Protein AF-A0A9E3D1I3-F1 (afdb_monomer)

Mean predicted aligned error: 7.23 Å

Sequence (82 aa):
SFVGVFPINDPKYLILTVVDEPHPNKQSHGYATAGWTVAPATSRIVQRIAPLLGVQPVDEASPEIQRALMVDTLQGKRIEAY

Secondary structure (DSSP, 8-state):
-EEEEESTTS--EEEEE--SSPPP-TTTTT--SHHHHTHHHHHHHHHHHTGGGT-----TTSHHHHHHH-----TT------

pLDDT: mean 88.59, std 11.9, range [50.66, 97.38]

Foldseek 3Di:
DDWDFPPPLDTDDIDDDDDPPQADDVQLVRDSDCVRRPVVVVVVVCQVCCVVVVRDDDDCPDPVNVVSPDDPDPPDPDPPDD

Solvent-accessible surface area (backbone atoms only — not comparable to full-atom values): 5244 Å² total; per-residue (Å²): 93,42,78,52,61,38,54,81,76,65,69,80,44,78,48,78,49,77,67,79,85,58,76,52,40,82,91,25,75,66,35,54,49,32,77,49,62,41,40,64,57,49,50,56,50,48,70,63,47,32,54,78,72,73,43,68,93,73,63,76,85,36,69,66,49,48,56,59,62,56,75,84,71,77,86,74,72,76,79,79,80,130

Radius of gyration: 17.31 Å; Cα contacts (8 Å, |Δi|>4): 74; chains: 1; bounding box: 34×31×47 Å

Structure (mmCIF, N/CA/C/O backbone):
data_AF-A0A9E3D1I3-F1
#
_entry.id   AF-A0A9E3D1I3-F1
#
loop_
_atom_site.group_PDB
_atom_site.id
_atom_site.type_symbol
_atom_site.label_atom_id
_atom_site.label_alt_id
_atom_site.label_comp_id
_atom_site.label_asym_id
_atom_site.label_entity_id
_atom_site.label_seq_id
_atom_site.pdbx_PDB_ins_code
_atom_site.Cartn_x
_atom_site.Cartn_y
_atom_site.Cartn_z
_atom_site.occupancy
_atom_site.B_iso_or_equiv
_atom_site.auth_seq_id
_atom_site.auth_comp_id
_atom_site.auth_asym_id
_atom_site.auth_atom_id
_atom_site.pdbx_PDB_model_num
ATOM 1 N N . SER A 1 1 ? 6.822 -6.417 -7.090 1.00 89.44 1 SER A N 1
ATOM 2 C CA . SER A 1 1 ? 5.537 -6.801 -6.469 1.00 89.44 1 SER A CA 1
ATOM 3 C C . SER A 1 1 ? 5.254 -5.913 -5.267 1.00 89.44 1 SER A C 1
ATOM 5 O O . SER A 1 1 ? 6.181 -5.325 -4.721 1.00 89.44 1 SER A O 1
ATOM 7 N N . PHE A 1 2 ? 3.989 -5.791 -4.874 1.00 95.75 2 PHE A N 1
ATOM 8 C CA . PHE A 1 2 ? 3.539 -5.088 -3.675 1.00 95.75 2 PHE A CA 1
ATOM 9 C C . PHE A 1 2 ? 2.575 -5.994 -2.907 1.00 95.75 2 PHE A C 1
ATOM 11 O O . PHE A 1 2 ? 1.713 -6.618 -3.526 1.00 95.75 2 PHE A O 1
ATOM 18 N N . VAL A 1 3 ? 2.714 -6.052 -1.583 1.00 96.69 3 VAL A N 1
ATOM 19 C CA . VAL A 1 3 ? 1.780 -6.748 -0.695 1.00 96.69 3 VAL A CA 1
ATOM 20 C C . VAL A 1 3 ? 1.242 -5.773 0.342 1.00 96.69 3 VAL A C 1
ATOM 22 O O . VAL A 1 3 ? 1.987 -4.951 0.872 1.00 96.69 3 VAL A O 1
ATOM 25 N N . GLY A 1 4 ? -0.052 -5.860 0.618 1.00 95.69 4 GLY A N 1
ATOM 26 C CA . GLY A 1 4 ? -0.709 -5.080 1.657 1.00 95.69 4 GLY A CA 1
ATOM 27 C C . GLY A 1 4 ? -1.867 -5.847 2.273 1.00 95.69 4 GLY A C 1
ATOM 28 O O . GLY A 1 4 ? -2.348 -6.828 1.705 1.00 95.69 4 GLY A O 1
ATOM 29 N N . VAL A 1 5 ? -2.317 -5.380 3.432 1.00 96.12 5 VAL A N 1
ATOM 30 C CA . VAL A 1 5 ? -3.498 -5.906 4.120 1.00 96.12 5 VAL A CA 1
ATOM 31 C C . VAL A 1 5 ? -4.482 -4.778 4.396 1.00 96.12 5 VAL A C 1
ATOM 33 O O . VAL A 1 5 ? -4.069 -3.634 4.589 1.00 96.12 5 VAL A O 1
ATOM 36 N N . PHE A 1 6 ? -5.778 -5.082 4.388 1.00 94.44 6 PHE A N 1
ATOM 37 C CA . PHE A 1 6 ? -6.819 -4.108 4.711 1.00 94.44 6 PHE A CA 1
ATOM 38 C C . PHE A 1 6 ? -8.065 -4.764 5.345 1.00 94.44 6 PHE A C 1
ATOM 40 O O . PHE A 1 6 ? -8.352 -5.936 5.068 1.00 94.44 6 PHE A O 1
ATOM 47 N N . PRO A 1 7 ? -8.823 -4.015 6.173 1.00 93.56 7 PRO A N 1
ATOM 48 C CA . PRO A 1 7 ? -8.419 -2.746 6.796 1.00 93.56 7 PRO A CA 1
ATOM 49 C C . PRO A 1 7 ? -7.339 -2.987 7.871 1.00 93.56 7 PRO A C 1
ATOM 51 O O . PRO A 1 7 ? -7.276 -4.062 8.449 1.00 93.56 7 PRO A O 1
ATOM 54 N N . ILE A 1 8 ? -6.438 -2.034 8.121 1.00 89.75 8 ILE A N 1
ATOM 55 C CA . ILE A 1 8 ? -5.237 -2.303 8.944 1.00 89.75 8 ILE A CA 1
ATOM 56 C C . ILE A 1 8 ? -5.536 -2.482 10.445 1.00 89.75 8 ILE A C 1
ATOM 58 O O . ILE A 1 8 ? -4.798 -3.171 11.140 1.00 89.75 8 ILE A O 1
ATOM 62 N N . ASN A 1 9 ? -6.629 -1.898 10.936 1.00 86.50 9 ASN A N 1
ATOM 63 C CA . ASN A 1 9 ? -7.085 -2.011 12.323 1.00 86.50 9 ASN A CA 1
ATOM 64 C C . ASN A 1 9 ? -7.783 -3.351 12.635 1.00 86.50 9 ASN A C 1
ATOM 66 O O . ASN A 1 9 ? -7.865 -3.733 13.796 1.00 86.50 9 ASN A O 1
ATOM 70 N N . ASP A 1 10 ? -8.292 -4.051 11.618 1.00 88.94 10 ASP A N 1
ATOM 71 C CA . ASP A 1 10 ? -8.883 -5.395 11.723 1.00 88.94 10 ASP A CA 1
ATOM 72 C C . ASP A 1 10 ? -8.660 -6.144 10.390 1.00 88.94 10 ASP A C 1
ATOM 74 O O . ASP A 1 10 ? -9.572 -6.203 9.556 1.00 88.94 10 ASP A O 1
ATOM 78 N N . PRO A 1 11 ? -7.427 -6.628 10.114 1.00 93.81 11 PRO A N 1
ATOM 79 C CA . PRO A 1 11 ? -7.069 -7.173 8.804 1.00 93.81 11 PRO A CA 1
ATOM 80 C C . PRO A 1 11 ? -7.903 -8.394 8.414 1.00 93.81 11 PRO A C 1
ATOM 82 O O . PRO A 1 11 ? -7.850 -9.434 9.065 1.00 93.81 11 PRO A O 1
ATOM 85 N N . LYS A 1 12 ? -8.627 -8.291 7.292 1.00 94.94 12 LYS A N 1
ATOM 86 C CA . LYS A 1 12 ? -9.455 -9.383 6.733 1.00 94.94 12 LYS A CA 1
ATOM 87 C C . LYS A 1 12 ? -8.986 -9.859 5.371 1.00 94.94 12 LYS A C 1
ATOM 89 O O . LYS A 1 12 ? -9.247 -10.997 4.991 1.00 94.94 12 LYS A O 1
ATOM 94 N N . TYR A 1 13 ? -8.299 -8.989 4.638 1.00 97.12 13 TYR A N 1
ATOM 95 C CA . TYR A 1 13 ? -7.911 -9.230 3.259 1.00 97.12 13 TYR A CA 1
ATOM 96 C C . TYR A 1 13 ? -6.429 -8.944 3.059 1.00 97.12 13 TYR A C 1
ATOM 98 O O . TYR A 1 13 ? -5.896 -7.968 3.588 1.00 97.12 13 TYR A O 1
ATOM 106 N N . LEU A 1 14 ? -5.787 -9.782 2.246 1.00 97.38 14 LEU A N 1
ATOM 107 C CA . LEU A 1 14 ? -4.456 -9.558 1.697 1.00 97.38 14 LEU A CA 1
ATOM 108 C C . LEU A 1 14 ? -4.591 -9.260 0.205 1.00 97.38 14 LEU A C 1
ATOM 110 O O . LEU A 1 14 ? -5.343 -9.927 -0.503 1.00 97.38 14 LEU A O 1
ATOM 114 N N . ILE A 1 15 ? -3.829 -8.285 -0.277 1.00 96.75 15 ILE A N 1
ATOM 115 C CA . ILE A 1 15 ? -3.668 -8.013 -1.701 1.00 96.75 15 ILE A CA 1
ATOM 116 C C . ILE A 1 15 ? -2.206 -8.199 -2.090 1.00 96.75 15 ILE A C 1
ATOM 118 O O . ILE A 1 15 ? -1.309 -7.642 -1.458 1.00 96.75 15 ILE A O 1
ATOM 122 N N . LEU A 1 16 ? -1.980 -8.982 -3.142 1.00 97.19 16 LEU A N 1
ATOM 123 C CA . LEU A 1 16 ? -0.693 -9.134 -3.805 1.00 97.19 16 LEU A CA 1
ATOM 124 C C . LEU A 1 16 ? -0.835 -8.617 -5.232 1.00 97.19 16 LEU A C 1
ATOM 126 O O . LEU A 1 16 ? -1.575 -9.184 -6.033 1.00 97.19 16 LEU A O 1
ATOM 130 N N . THR A 1 17 ? -0.087 -7.570 -5.553 1.00 96.44 17 THR A N 1
ATOM 131 C CA . THR A 1 17 ? -0.038 -7.007 -6.900 1.00 96.44 17 THR A CA 1
ATOM 132 C C . THR A 1 17 ? 1.344 -7.246 -7.488 1.00 96.44 17 THR A C 1
ATOM 134 O O . THR A 1 17 ? 2.369 -6.853 -6.917 1.00 96.44 17 THR A O 1
ATOM 137 N N . VAL A 1 18 ? 1.388 -7.879 -8.655 1.00 95.88 18 VAL A N 1
ATOM 138 C CA . VAL A 1 18 ? 2.624 -8.147 -9.392 1.00 95.88 18 VAL A CA 1
ATOM 139 C C . VAL A 1 18 ? 2.530 -7.450 -10.739 1.00 95.88 18 VAL A C 1
ATOM 141 O O . VAL A 1 18 ? 1.533 -7.576 -11.439 1.00 95.88 18 VAL A O 1
ATOM 144 N N . VAL A 1 19 ? 3.567 -6.688 -11.065 1.00 94.38 19 VAL A N 1
ATOM 145 C CA . VAL A 1 19 ? 3.757 -6.077 -12.377 1.00 94.38 19 VAL A CA 1
ATOM 146 C C . VAL A 1 19 ? 5.102 -6.572 -12.862 1.00 94.38 19 VAL A C 1
ATOM 148 O O . VAL A 1 19 ? 6.096 -6.418 -12.145 1.00 94.38 19 VAL A O 1
ATOM 151 N N . ASP A 1 20 ? 5.087 -7.211 -14.023 1.00 94.94 20 ASP A N 1
ATOM 152 C CA . ASP A 1 20 ? 6.293 -7.632 -14.717 1.00 94.94 20 ASP A CA 1
ATOM 153 C C . ASP A 1 20 ? 6.878 -6.450 -15.493 1.00 94.94 20 ASP A C 1
ATOM 155 O O . ASP A 1 20 ? 6.128 -5.589 -15.958 1.00 94.94 20 ASP A O 1
ATOM 159 N N . GLU A 1 21 ? 8.205 -6.379 -15.555 1.00 94.25 21 GLU A N 1
ATOM 160 C CA . GLU A 1 21 ? 8.960 -5.312 -16.230 1.00 94.25 21 GLU A CA 1
ATOM 161 C C . GLU A 1 21 ? 8.390 -3.886 -16.010 1.00 94.25 21 GLU A C 1
ATOM 163 O O . GLU A 1 21 ? 7.996 -3.195 -16.958 1.00 94.25 21 GLU A O 1
ATOM 168 N N . PRO A 1 22 ? 8.299 -3.391 -14.758 1.00 93.00 22 PRO A N 1
ATOM 169 C CA . PRO A 1 22 ? 7.751 -2.066 -14.502 1.00 93.00 22 PRO A CA 1
ATOM 170 C C . PRO A 1 22 ? 8.644 -0.980 -15.112 1.00 93.00 22 PRO A C 1
ATOM 172 O O . PRO A 1 22 ? 9.811 -0.827 -14.749 1.00 93.00 22 PRO A O 1
ATOM 175 N N . HIS A 1 23 ? 8.067 -0.177 -16.002 1.00 91.56 23 HIS A N 1
ATOM 176 C CA . HIS A 1 23 ? 8.779 0.912 -16.660 1.00 91.56 23 HIS A CA 1
ATOM 177 C C . HIS A 1 23 ? 8.683 2.207 -15.838 1.00 91.56 23 HIS A C 1
ATOM 179 O O . HIS A 1 23 ? 7.571 2.647 -15.516 1.00 91.56 23 HIS A O 1
ATOM 185 N N . PRO A 1 24 ? 9.817 2.849 -15.503 1.00 90.19 24 PRO A N 1
ATOM 186 C CA . PRO A 1 24 ? 9.804 4.124 -14.806 1.00 90.19 24 PRO A CA 1
ATOM 187 C C . PRO A 1 24 ? 9.226 5.234 -15.692 1.00 90.19 24 PRO A C 1
ATOM 189 O O . PRO A 1 24 ? 9.424 5.263 -16.905 1.00 90.19 24 PRO A O 1
ATOM 192 N N . ASN A 1 25 ? 8.521 6.180 -15.079 1.00 90.75 25 ASN A N 1
ATOM 193 C CA . ASN A 1 25 ? 7.929 7.328 -15.757 1.00 90.75 25 ASN A CA 1
ATOM 194 C C . ASN A 1 25 ? 7.965 8.573 -14.856 1.00 90.75 25 ASN A C 1
ATOM 196 O O . ASN A 1 25 ? 8.516 8.555 -13.753 1.00 90.75 25 ASN A O 1
ATOM 200 N N . LYS A 1 26 ? 7.388 9.683 -15.335 1.00 93.12 26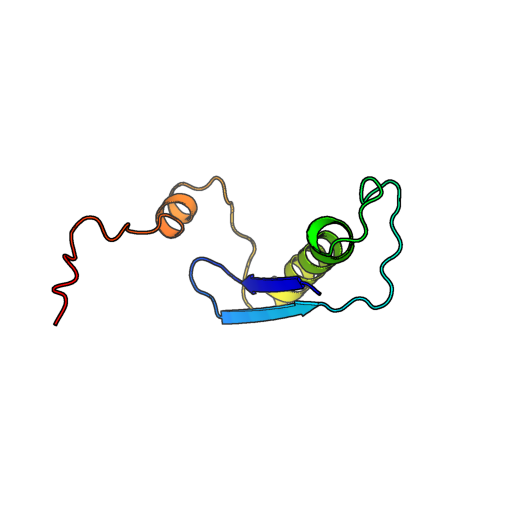 LYS A N 1
ATOM 201 C CA . LYS A 1 26 ? 7.348 10.944 -14.577 1.00 93.12 26 LYS A CA 1
ATOM 202 C C . LYS A 1 26 ? 6.592 10.794 -13.254 1.00 93.12 26 LYS A C 1
ATOM 204 O O . LYS A 1 26 ? 7.024 11.353 -12.254 1.00 93.12 26 LYS A O 1
ATOM 209 N N . GLN A 1 27 ? 5.502 10.027 -13.238 1.00 91.25 27 GLN A N 1
ATOM 210 C CA . GLN A 1 27 ? 4.690 9.779 -12.046 1.00 91.25 27 GLN A CA 1
ATOM 211 C C . GLN A 1 27 ? 5.401 8.889 -11.018 1.00 91.25 27 GLN A C 1
ATOM 213 O O . GLN A 1 27 ? 5.120 8.994 -9.830 1.00 91.25 27 GLN A O 1
ATOM 218 N N . SER A 1 28 ? 6.326 8.033 -11.458 1.00 92.94 28 SER A N 1
ATOM 219 C CA . SER A 1 28 ? 7.154 7.203 -10.581 1.00 92.94 28 SER A CA 1
ATOM 220 C C . SER A 1 28 ? 8.483 7.865 -10.199 1.00 92.94 28 SER A C 1
ATOM 222 O O . SER A 1 28 ? 9.336 7.213 -9.604 1.00 92.94 28 SER A O 1
ATOM 224 N N . HIS A 1 29 ? 8.690 9.139 -10.560 1.00 92.62 29 HIS A N 1
ATOM 225 C CA . HIS A 1 29 ? 9.940 9.883 -10.350 1.00 92.62 29 HIS A CA 1
ATOM 226 C C . HIS A 1 29 ? 11.184 9.189 -10.928 1.00 92.62 29 HIS A C 1
ATOM 228 O O . HIS A 1 29 ? 12.283 9.315 -10.396 1.00 92.62 29 HIS A O 1
ATOM 234 N N . GLY A 1 30 ? 11.019 8.431 -12.015 1.00 93.81 30 GLY A N 1
ATOM 235 C CA . GLY A 1 30 ? 12.111 7.657 -12.604 1.00 93.81 30 GLY A CA 1
ATOM 236 C C . GLY A 1 30 ? 12.437 6.351 -11.866 1.00 93.81 30 GLY A C 1
ATOM 237 O O . GLY A 1 30 ? 13.329 5.626 -12.298 1.00 93.81 30 GLY A O 1
ATOM 238 N N . TYR A 1 31 ? 11.714 6.002 -10.797 1.00 93.75 31 TYR A N 1
ATOM 239 C CA . TYR A 1 31 ? 11.902 4.740 -10.084 1.00 93.75 31 TYR A CA 1
ATOM 240 C C . TYR A 1 31 ? 11.052 3.618 -10.682 1.00 93.75 31 TYR A C 1
ATOM 242 O O . TYR A 1 31 ? 9.882 3.813 -11.018 1.00 93.75 31 TYR A O 1
ATOM 250 N N . ALA A 1 32 ? 11.633 2.420 -10.755 1.00 92.69 32 ALA A N 1
ATOM 251 C CA . ALA A 1 32 ? 10.943 1.184 -11.135 1.00 92.69 32 ALA A CA 1
ATOM 252 C C . ALA A 1 32 ? 10.470 0.360 -9.919 1.00 92.69 32 ALA A C 1
ATOM 254 O O . ALA A 1 32 ? 9.851 -0.694 -10.072 1.00 92.69 32 ALA A O 1
ATOM 255 N N . THR A 1 33 ? 10.753 0.813 -8.693 1.00 93.62 33 THR A N 1
ATOM 256 C CA . THR A 1 33 ? 10.393 0.071 -7.480 1.00 93.62 33 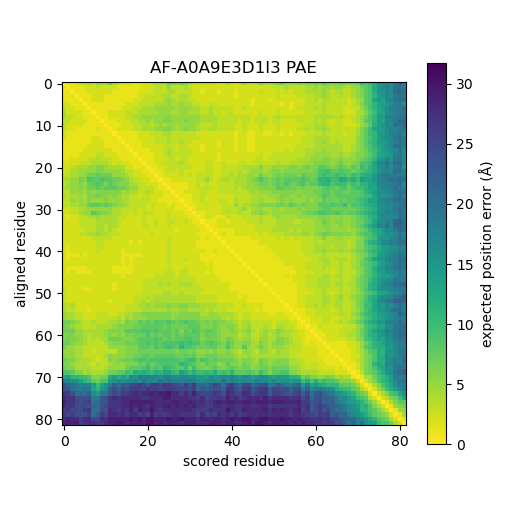THR A CA 1
ATOM 257 C C . THR A 1 33 ? 8.881 0.044 -7.276 1.00 93.62 33 THR A C 1
ATOM 259 O O . THR A 1 33 ? 8.159 0.986 -7.607 1.00 93.62 33 THR A O 1
ATOM 262 N N . ALA A 1 34 ? 8.390 -1.046 -6.683 1.00 91.88 34 ALA A N 1
ATOM 263 C CA . ALA A 1 34 ? 6.957 -1.291 -6.560 1.00 91.88 34 ALA A CA 1
ATOM 264 C C . ALA A 1 34 ? 6.208 -0.228 -5.738 1.00 91.88 34 ALA A C 1
ATOM 266 O O . ALA A 1 34 ? 5.030 0.008 -5.995 1.00 91.88 34 ALA A O 1
ATOM 267 N N . GLY A 1 35 ? 6.880 0.443 -4.797 1.00 92.38 35 GLY A N 1
ATOM 268 C CA . GLY A 1 35 ? 6.302 1.571 -4.060 1.00 92.38 35 GLY A CA 1
ATOM 26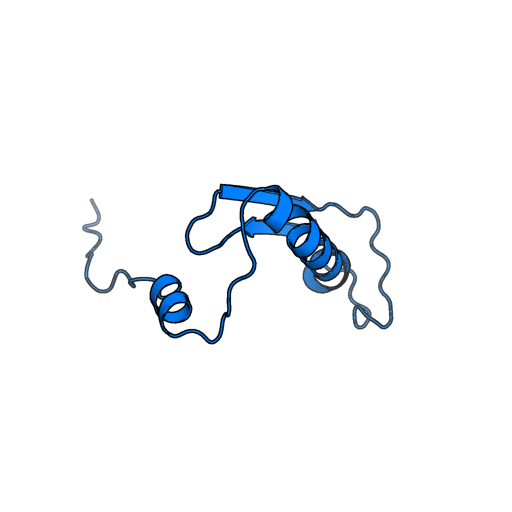9 C C . GLY A 1 35 ? 5.884 2.728 -4.972 1.00 92.38 35 GLY A C 1
ATOM 270 O O . GLY A 1 35 ? 4.859 3.354 -4.736 1.00 92.38 35 GLY A O 1
ATOM 271 N N . TRP A 1 36 ? 6.619 2.958 -6.060 1.00 95.12 36 TRP A N 1
ATOM 272 C CA . TRP A 1 36 ? 6.319 4.022 -7.017 1.00 95.12 36 TRP A CA 1
ATOM 273 C C . TRP A 1 36 ? 5.444 3.551 -8.179 1.00 95.12 36 TRP A C 1
ATOM 275 O O . TRP A 1 36 ? 4.569 4.286 -8.631 1.00 95.12 36 TRP A O 1
ATOM 285 N N . THR A 1 37 ? 5.653 2.327 -8.665 1.00 94.44 37 THR A N 1
ATOM 286 C CA . THR A 1 37 ? 4.997 1.833 -9.889 1.00 94.44 37 THR A CA 1
ATOM 287 C C . THR A 1 37 ? 3.725 1.029 -9.625 1.00 94.44 37 THR A C 1
ATOM 289 O O . THR A 1 37 ? 2.782 1.094 -10.411 1.00 94.44 37 THR A O 1
ATOM 292 N N . VAL A 1 38 ? 3.656 0.296 -8.509 1.00 95.81 38 VAL A N 1
ATOM 293 C CA . VAL A 1 38 ? 2.584 -0.676 -8.224 1.00 95.81 38 VAL A CA 1
ATOM 294 C C . VAL A 1 38 ? 1.657 -0.214 -7.096 1.00 95.81 38 VAL A C 1
ATOM 296 O O . VAL A 1 38 ? 0.444 -0.436 -7.165 1.00 95.81 38 VAL A O 1
ATOM 299 N N . ALA A 1 39 ? 2.181 0.456 -6.066 1.00 94.81 39 ALA A N 1
ATOM 300 C CA . ALA A 1 39 ? 1.387 0.886 -4.914 1.00 94.81 39 ALA A CA 1
ATOM 301 C C . ALA A 1 39 ? 0.216 1.823 -5.284 1.00 94.81 39 ALA A C 1
ATOM 303 O O . ALA A 1 39 ? -0.893 1.576 -4.803 1.00 94.81 39 ALA A O 1
ATOM 304 N N . PRO A 1 40 ? 0.364 2.815 -6.193 1.00 94.44 40 PRO A N 1
ATOM 305 C CA . PRO A 1 40 ? -0.761 3.670 -6.580 1.00 94.44 40 PRO A CA 1
ATOM 306 C C . PRO A 1 40 ? -1.900 2.895 -7.256 1.00 94.44 40 PRO A C 1
ATOM 308 O O . PRO A 1 40 ? -3.074 3.188 -7.033 1.00 94.44 40 PRO A O 1
ATOM 311 N N . ALA A 1 41 ? -1.570 1.891 -8.077 1.00 94.56 41 ALA A N 1
ATOM 312 C CA . ALA A 1 41 ? -2.568 1.018 -8.692 1.00 94.56 41 ALA A CA 1
ATOM 313 C C . ALA A 1 41 ? -3.257 0.143 -7.640 1.00 94.56 41 ALA A C 1
ATOM 315 O O . ALA A 1 41 ? -4.482 0.060 -7.623 1.00 94.56 41 ALA A O 1
ATOM 316 N N . THR A 1 42 ? -2.479 -0.428 -6.717 1.00 96.88 42 THR A N 1
ATOM 317 C CA . THR A 1 42 ? -2.999 -1.234 -5.605 1.00 96.88 42 THR A CA 1
ATOM 318 C C . THR A 1 42 ? -3.966 -0.427 -4.735 1.00 96.88 42 THR A C 1
ATOM 320 O O . THR A 1 42 ? -5.053 -0.909 -4.439 1.00 96.88 42 THR A O 1
ATOM 323 N N . SER A 1 43 ? -3.637 0.827 -4.400 1.00 95.62 43 SER A N 1
ATOM 324 C CA . SER A 1 43 ? -4.522 1.714 -3.630 1.00 95.62 43 SER A CA 1
ATOM 325 C C . SER A 1 43 ? -5.869 1.933 -4.327 1.00 95.62 43 SER A C 1
ATOM 327 O O . SER A 1 43 ? -6.917 1.761 -3.711 1.00 95.62 43 SER A O 1
ATOM 329 N N . ARG A 1 44 ? -5.866 2.216 -5.638 1.00 96.62 44 ARG A N 1
ATOM 330 C CA . ARG A 1 44 ? -7.107 2.378 -6.418 1.00 96.62 44 ARG A CA 1
ATOM 331 C C . ARG A 1 44 ? -7.934 1.096 -6.486 1.00 96.62 44 ARG A C 1
ATOM 333 O O . ARG A 1 44 ? -9.159 1.165 -6.433 1.00 96.62 44 ARG A O 1
ATOM 340 N N . ILE A 1 45 ? -7.277 -0.061 -6.595 1.00 97.06 45 ILE A N 1
ATOM 341 C CA . ILE A 1 45 ? -7.950 -1.364 -6.557 1.00 97.06 45 ILE A CA 1
ATOM 342 C C . ILE A 1 45 ? -8.644 -1.536 -5.205 1.00 97.06 45 ILE A C 1
ATOM 344 O O . ILE A 1 45 ? -9.852 -1.758 -5.182 1.00 97.06 45 ILE A O 1
ATOM 348 N N . VAL A 1 46 ? -7.921 -1.356 -4.094 1.00 96.94 46 VAL A N 1
ATOM 349 C CA . VAL A 1 46 ? -8.476 -1.480 -2.736 1.00 96.94 46 VAL A CA 1
ATOM 350 C C . VAL A 1 46 ? -9.651 -0.523 -2.530 1.00 96.94 46 VAL A C 1
ATOM 352 O O . VAL A 1 46 ? -10.714 -0.972 -2.116 1.00 96.94 46 VAL A O 1
ATOM 355 N N . GLN A 1 47 ? -9.524 0.754 -2.907 1.00 95.88 47 GLN A N 1
ATOM 356 C CA . GLN A 1 47 ? -10.613 1.740 -2.803 1.00 95.88 47 GLN A CA 1
ATOM 357 C C . GLN A 1 47 ? -11.886 1.317 -3.554 1.00 95.88 47 GLN A C 1
ATOM 359 O O . GLN A 1 47 ? -12.994 1.643 -3.132 1.00 95.88 47 GLN A O 1
ATOM 364 N N . ARG A 1 48 ? -11.746 0.586 -4.668 1.00 96.44 48 ARG A N 1
ATOM 365 C CA . ARG A 1 48 ? -12.877 0.109 -5.475 1.00 96.44 48 ARG A CA 1
ATOM 366 C C . ARG A 1 48 ? -13.497 -1.170 -4.912 1.00 96.44 48 ARG A C 1
ATOM 368 O O . ARG A 1 48 ? -14.719 -1.290 -4.920 1.00 96.44 48 ARG A O 1
ATOM 375 N N . ILE A 1 49 ? -12.675 -2.124 -4.469 1.00 97.38 49 ILE A N 1
ATOM 376 C CA . ILE A 1 49 ? -13.152 -3.451 -4.050 1.00 97.38 49 ILE A CA 1
ATOM 377 C C . ILE A 1 49 ? -13.563 -3.497 -2.578 1.00 97.38 49 ILE A C 1
ATOM 379 O O . ILE A 1 49 ? -14.466 -4.252 -2.238 1.00 97.38 49 ILE A O 1
ATOM 383 N N . ALA A 1 50 ? -12.946 -2.695 -1.705 1.00 96.75 50 ALA A N 1
ATOM 384 C CA . ALA A 1 50 ? -13.199 -2.741 -0.267 1.00 96.75 50 ALA A CA 1
ATOM 385 C C . ALA A 1 50 ? -14.685 -2.520 0.089 1.00 96.75 50 ALA A C 1
ATOM 387 O O . ALA A 1 50 ? -15.225 -3.360 0.815 1.00 96.75 50 ALA A O 1
ATOM 388 N N . PRO A 1 51 ? -15.406 -1.527 -0.482 1.00 96.56 51 PRO A N 1
ATOM 389 C CA . PRO A 1 51 ? -16.829 -1.342 -0.180 1.00 96.56 51 PRO A CA 1
ATOM 390 C C . PRO A 1 51 ? -17.699 -2.523 -0.625 1.00 96.56 51 PRO A C 1
ATOM 392 O O . PRO A 1 51 ? -18.669 -2.861 0.051 1.00 96.56 51 PRO A O 1
ATOM 395 N N . LEU A 1 52 ? -17.333 -3.183 -1.733 1.00 97.19 52 LEU A N 1
ATOM 396 C CA . LEU A 1 52 ? -18.014 -4.387 -2.227 1.00 97.19 52 LEU A CA 1
ATOM 397 C C . LEU A 1 52 ? -17.793 -5.591 -1.299 1.00 97.19 52 LEU A C 1
ATOM 399 O O . LEU A 1 52 ? -18.641 -6.472 -1.215 1.00 97.19 52 LEU A O 1
ATOM 403 N N . LEU A 1 53 ? -16.667 -5.605 -0.584 1.00 96.50 53 LEU A N 1
ATOM 404 C CA . LEU A 1 53 ? -16.292 -6.607 0.414 1.00 96.50 53 LEU A CA 1
ATOM 405 C C . LEU A 1 53 ? -16.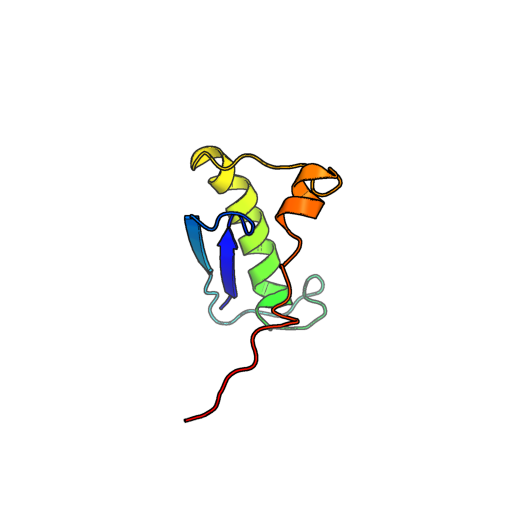780 -6.258 1.836 1.00 96.50 53 LEU A C 1
ATOM 407 O O . LEU A 1 53 ? -16.343 -6.876 2.809 1.00 96.50 53 LEU A O 1
ATOM 411 N N . GLY A 1 54 ? -17.658 -5.257 1.973 1.00 95.31 54 GLY A N 1
ATOM 412 C CA . GLY A 1 54 ? -18.210 -4.816 3.257 1.00 95.31 54 GLY A CA 1
ATOM 413 C C . GLY A 1 54 ? -17.267 -3.950 4.100 1.00 95.31 54 GLY A C 1
ATOM 414 O O . GLY A 1 54 ? -17.586 -3.647 5.247 1.00 95.31 54 GLY A O 1
ATOM 415 N N . VAL A 1 55 ? -16.126 -3.530 3.553 1.00 95.25 55 VAL A N 1
ATOM 416 C CA . VAL A 1 55 ? -15.167 -2.634 4.212 1.00 95.25 55 VAL A CA 1
ATOM 417 C C . VAL A 1 55 ? -15.398 -1.218 3.698 1.00 95.25 55 VAL A C 1
ATOM 419 O O . VAL A 1 55 ? -14.989 -0.865 2.592 1.00 95.25 55 VAL A O 1
ATOM 422 N N . GLN A 1 56 ? -16.095 -0.409 4.490 1.00 93.44 56 GLN A N 1
ATOM 423 C CA . GLN A 1 56 ? -16.404 0.968 4.116 1.00 93.44 56 GLN A CA 1
ATOM 424 C C . GLN A 1 56 ? -15.193 1.892 4.320 1.00 93.44 56 GLN A C 1
ATOM 426 O O . GLN A 1 56 ? -14.389 1.646 5.224 1.00 93.44 56 GLN A O 1
ATOM 431 N N . PRO A 1 57 ? -15.057 2.960 3.513 1.00 90.81 57 PRO A N 1
ATOM 432 C CA . PRO A 1 57 ? -14.095 4.019 3.783 1.00 90.81 57 PRO A CA 1
ATOM 433 C C . PRO A 1 57 ? -14.340 4.626 5.166 1.00 90.81 57 PRO A C 1
ATOM 435 O O . PRO A 1 57 ? -15.487 4.816 5.573 1.00 90.81 57 PRO A O 1
ATOM 438 N N . VAL A 1 58 ? -13.258 4.946 5.868 1.00 90.25 58 VAL A N 1
ATOM 439 C CA . VAL A 1 58 ? -13.296 5.599 7.178 1.00 90.25 58 VAL A CA 1
ATOM 440 C C . VAL A 1 58 ? -12.661 6.978 7.083 1.00 90.25 58 VAL A C 1
ATOM 442 O O . VAL A 1 58 ? -11.818 7.218 6.220 1.00 90.25 58 VAL A O 1
ATOM 445 N N . ASP A 1 59 ? -13.057 7.879 7.978 1.00 90.88 59 ASP A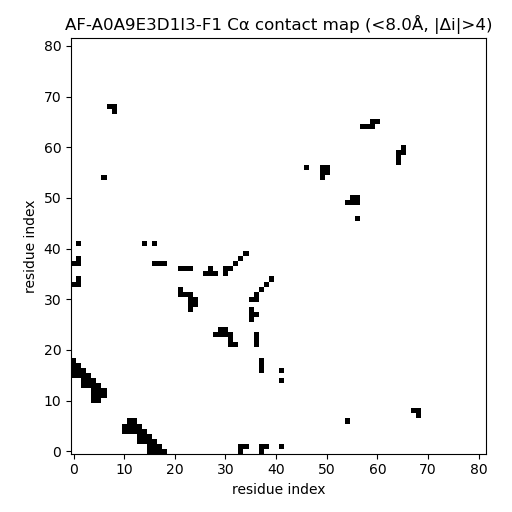 N 1
ATOM 446 C CA . ASP A 1 59 ? -12.352 9.143 8.160 1.00 90.88 59 ASP A CA 1
ATOM 447 C C . ASP A 1 59 ? -11.096 8.906 9.010 1.00 90.88 59 ASP A C 1
ATOM 449 O O . ASP A 1 59 ? -11.177 8.677 10.219 1.00 90.88 59 ASP A O 1
ATOM 453 N N . GLU A 1 60 ? -9.928 8.957 8.372 1.00 85.75 60 GLU A N 1
ATOM 454 C CA . GLU A 1 60 ? -8.627 8.801 9.032 1.00 85.75 60 GLU A CA 1
ATOM 455 C C . GLU A 1 60 ? -8.328 9.928 10.039 1.00 85.75 60 GLU A C 1
ATOM 457 O O . GLU A 1 60 ? -7.519 9.744 10.952 1.00 85.75 60 GLU A O 1
ATOM 462 N N . ALA A 1 61 ? -8.989 11.086 9.918 1.00 89.69 61 ALA A N 1
ATOM 463 C CA . ALA A 1 61 ? -8.859 12.186 10.869 1.00 89.69 61 ALA A CA 1
ATOM 464 C C . ALA A 1 61 ? -9.736 12.005 12.119 1.00 89.69 61 ALA A C 1
ATOM 466 O O . ALA A 1 61 ? -9.575 12.755 13.085 1.00 89.69 61 ALA A O 1
ATOM 467 N N . SER A 1 62 ? -10.642 11.019 12.133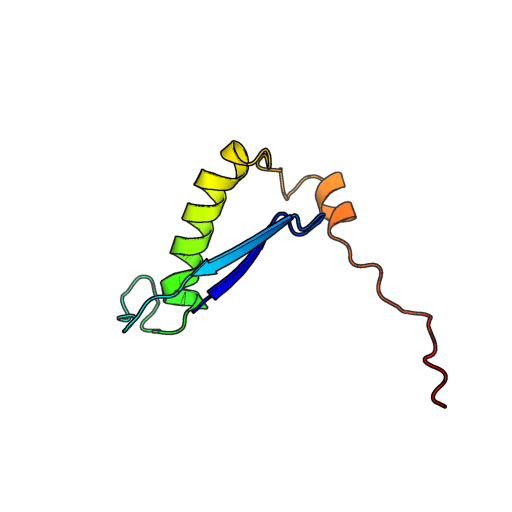 1.00 92.06 62 SER A N 1
ATOM 46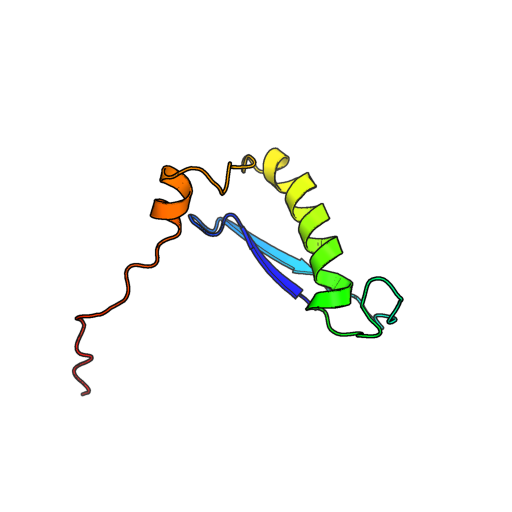8 C CA . SER A 1 62 ? -11.509 10.786 13.287 1.00 92.06 62 SER A CA 1
ATOM 469 C C . SER A 1 62 ? -10.706 10.301 14.509 1.00 92.06 62 SER A C 1
ATOM 471 O O . SER A 1 62 ? -9.847 9.415 14.385 1.00 92.06 62 SER A O 1
ATOM 473 N N . PRO A 1 63 ? -10.973 10.839 15.715 1.00 90.19 63 PRO A N 1
ATOM 474 C CA . PRO A 1 63 ? -10.290 10.411 16.936 1.00 90.19 63 PRO A CA 1
ATOM 475 C C . PRO A 1 63 ? -10.436 8.912 17.223 1.00 90.19 63 PRO A C 1
ATOM 477 O O . PRO A 1 63 ? -9.534 8.295 17.787 1.00 90.19 63 PRO A O 1
ATOM 480 N N . GLU A 1 64 ? -11.566 8.313 16.850 1.00 88.56 64 GLU A N 1
ATOM 481 C CA . GLU A 1 64 ? -11.857 6.894 17.039 1.00 88.56 64 GLU A CA 1
ATOM 482 C C . GLU A 1 64 ? -10.924 6.012 16.202 1.00 88.56 6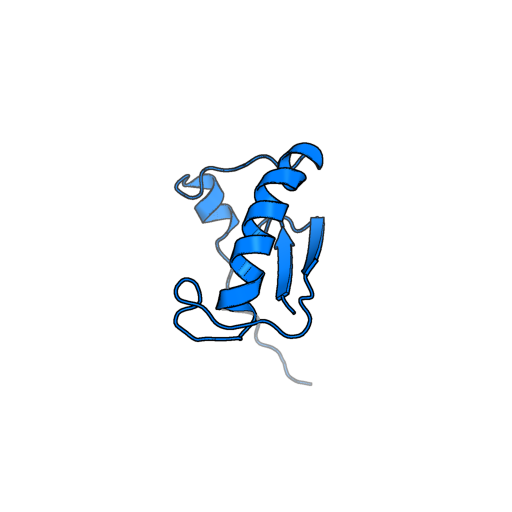4 GLU A C 1
ATOM 484 O O . GLU A 1 64 ? -10.343 5.064 16.732 1.00 88.56 64 GLU A O 1
ATOM 489 N N . ILE A 1 65 ? -10.732 6.346 14.920 1.00 88.38 65 ILE A N 1
ATOM 490 C CA . ILE A 1 65 ? -9.833 5.606 14.026 1.00 88.38 65 ILE A CA 1
ATOM 491 C C . ILE A 1 65 ? -8.383 5.784 14.459 1.00 88.38 65 ILE A C 1
ATOM 493 O O . ILE A 1 65 ? -7.653 4.801 14.546 1.00 88.38 65 ILE A O 1
ATOM 497 N N . GLN A 1 66 ? -7.972 7.000 14.821 1.00 88.44 66 GLN A N 1
ATOM 498 C CA . GLN A 1 66 ? -6.614 7.238 15.312 1.00 88.44 66 GLN A CA 1
ATOM 499 C C . GLN A 1 66 ? -6.299 6.402 16.554 1.00 88.44 66 GLN A C 1
ATOM 501 O O . GLN A 1 66 ? -5.235 5.794 16.619 1.00 88.44 66 GLN A O 1
ATOM 506 N N . ARG A 1 67 ? -7.237 6.304 17.505 1.00 87.81 67 ARG A N 1
ATOM 507 C CA . ARG A 1 67 ? -7.088 5.434 18.683 1.00 87.81 67 ARG A CA 1
ATOM 508 C C . ARG A 1 67 ? -7.022 3.956 18.305 1.00 87.81 67 ARG A C 1
ATOM 510 O O . ARG A 1 67 ? -6.197 3.243 18.859 1.00 87.81 67 ARG A O 1
ATOM 517 N N . ALA A 1 68 ? -7.851 3.497 17.367 1.00 86.31 68 ALA A N 1
ATOM 518 C CA . ALA A 1 68 ? -7.843 2.105 16.910 1.00 86.31 68 ALA A CA 1
ATOM 519 C C . ALA A 1 68 ? -6.548 1.712 16.172 1.00 86.31 68 ALA A C 1
ATOM 521 O O . ALA A 1 68 ? -6.212 0.532 16.107 1.00 86.31 68 ALA A O 1
ATOM 522 N N . LEU A 1 69 ? -5.828 2.689 15.614 1.00 86.38 69 LEU A N 1
ATOM 523 C CA . LEU A 1 69 ? -4.548 2.499 14.927 1.00 86.38 69 LEU A CA 1
ATOM 524 C C . LEU A 1 69 ? -3.329 2.629 15.852 1.00 86.38 69 LEU A C 1
ATOM 526 O O . LEU A 1 69 ? -2.214 2.312 15.433 1.00 86.38 69 LEU A O 1
ATOM 530 N N . MET A 1 70 ? -3.508 3.093 17.093 1.00 85.69 70 MET A N 1
ATOM 531 C CA . MET A 1 70 ? -2.423 3.146 18.070 1.00 85.69 70 MET A CA 1
ATOM 532 C C . MET A 1 70 ? -2.000 1.722 18.435 1.00 85.69 70 MET A C 1
ATOM 534 O O . MET A 1 70 ? -2.774 0.942 18.985 1.00 85.69 70 MET A O 1
ATOM 538 N N . VAL A 1 71 ? -0.747 1.383 18.134 1.00 74.19 71 VAL A N 1
ATOM 539 C CA . VAL A 1 71 ? -0.143 0.125 18.575 1.00 74.19 71 VAL A CA 1
ATOM 540 C C . VAL A 1 71 ? 0.178 0.254 20.059 1.00 74.19 71 VAL A C 1
ATOM 542 O O . VAL A 1 71 ? 0.959 1.126 20.443 1.00 74.19 71 VAL A O 1
ATOM 545 N N . ASP A 1 72 ? -0.388 -0.628 20.882 1.00 70.75 72 ASP A N 1
ATOM 546 C CA . ASP A 1 72 ? 0.008 -0.751 22.282 1.00 70.75 72 ASP A CA 1
ATOM 547 C C . ASP A 1 72 ? 1.435 -1.311 22.326 1.00 70.75 72 ASP A C 1
ATOM 549 O O . ASP A 1 72 ? 1.691 -2.501 22.109 1.00 70.75 72 ASP A O 1
ATOM 553 N N . THR A 1 73 ? 2.410 -0.415 22.455 1.00 64.25 73 THR A N 1
ATOM 554 C CA . THR A 1 73 ? 3.818 -0.793 22.489 1.00 64.25 73 THR A CA 1
ATOM 555 C C . THR A 1 73 ? 4.059 -1.703 23.685 1.00 64.25 73 THR A C 1
ATOM 557 O O . THR A 1 73 ? 3.665 -1.376 24.799 1.00 64.25 73 THR A O 1
ATOM 560 N N . LEU A 1 74 ? 4.771 -2.814 23.477 1.00 61.81 74 LEU A N 1
ATOM 561 C CA . LEU A 1 74 ? 5.165 -3.779 24.512 1.00 61.81 74 LEU A CA 1
ATOM 562 C C . LEU A 1 74 ? 6.190 -3.212 25.524 1.00 61.81 74 LEU A C 1
ATOM 564 O O . LEU A 1 74 ? 7.144 -3.897 25.894 1.00 61.81 74 LEU A O 1
ATOM 568 N N . GLN A 1 75 ? 6.027 -1.973 25.989 1.00 60.19 75 GLN A N 1
ATOM 569 C CA . GLN A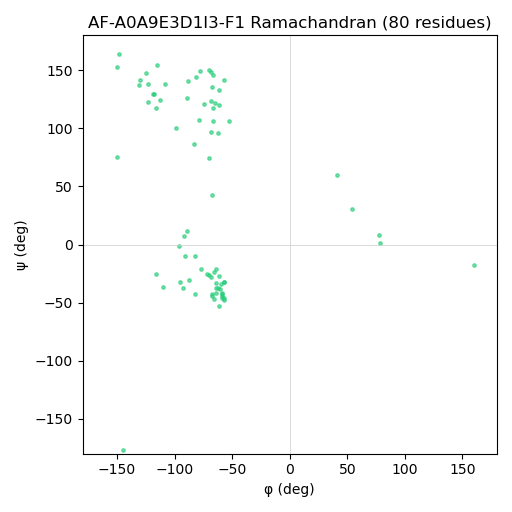 1 75 ? 6.809 -1.375 27.067 1.00 60.19 75 GLN A CA 1
ATOM 570 C C . GLN A 1 75 ? 6.436 -2.047 28.399 1.00 60.19 75 GLN A C 1
ATOM 572 O O . GLN A 1 75 ? 5.713 -1.497 29.219 1.00 60.19 75 GLN A O 1
ATOM 577 N N . GLY A 1 76 ? 6.898 -3.283 28.606 1.00 54.34 76 GLY A N 1
ATOM 578 C CA . GLY A 1 76 ? 6.740 -3.979 29.886 1.00 54.34 76 GLY A CA 1
ATOM 579 C C . GLY A 1 76 ? 6.880 -5.498 29.858 1.00 54.34 76 GLY A C 1
ATOM 580 O O . GLY A 1 76 ? 7.132 -6.093 30.903 1.00 54.34 76 GLY A O 1
ATOM 581 N N . LYS A 1 77 ? 6.779 -6.163 28.699 1.00 58.72 77 LYS A N 1
ATOM 582 C CA . LYS A 1 77 ? 7.037 -7.610 28.636 1.00 58.72 77 LYS A CA 1
ATOM 583 C C . LYS A 1 77 ? 8.539 -7.852 28.515 1.00 58.72 77 LYS A C 1
ATOM 585 O O . LYS A 1 77 ? 9.069 -7.973 27.414 1.00 58.72 77 LYS A O 1
ATOM 590 N N . ARG A 1 78 ? 9.219 -7.909 29.668 1.00 58.41 78 ARG A N 1
ATOM 591 C CA . ARG A 1 78 ? 10.556 -8.503 29.789 1.00 58.41 78 ARG A CA 1
ATOM 592 C C . ARG A 1 78 ? 10.473 -9.907 29.196 1.00 58.41 78 ARG A C 1
ATOM 594 O O . ARG A 1 78 ? 9.864 -10.793 29.785 1.00 58.41 78 ARG A O 1
ATOM 601 N N . ILE A 1 79 ? 11.041 -10.077 28.009 1.00 64.88 79 ILE A N 1
ATOM 602 C CA . ILE A 1 79 ? 11.380 -11.389 27.472 1.00 64.88 79 ILE A CA 1
ATOM 603 C C . ILE A 1 79 ? 12.415 -11.980 28.427 1.00 64.88 79 ILE A C 1
ATOM 605 O O . ILE A 1 79 ? 13.589 -11.621 28.389 1.00 64.88 79 ILE A O 1
ATOM 609 N N . GLU A 1 80 ? 11.961 -12.806 29.366 1.00 58.38 80 GLU A N 1
ATOM 610 C CA . GLU A 1 80 ? 12.868 -13.674 30.103 1.00 58.38 80 GLU A CA 1
ATOM 611 C C . GLU A 1 80 ? 13.411 -14.680 29.093 1.00 58.38 80 GLU A C 1
ATOM 613 O O . GLU A 1 80 ? 12.684 -15.527 28.573 1.00 58.38 80 GLU A O 1
ATOM 618 N N . ALA A 1 81 ? 14.673 -14.477 28.724 1.00 60.22 81 ALA A N 1
ATOM 619 C CA . ALA A 1 81 ? 15.419 -15.414 27.915 1.00 60.22 81 ALA A CA 1
ATOM 620 C C . ALA A 1 81 ? 15.658 -16.672 28.759 1.00 60.22 81 ALA A C 1
ATOM 622 O O . ALA A 1 81 ? 16.193 -16.574 29.866 1.00 60.22 81 ALA A O 1
ATOM 623 N N . TYR A 1 82 ? 15.213 -17.815 28.238 1.00 50.66 82 TYR A N 1
ATOM 624 C CA . TYR A 1 82 ? 15.655 -19.137 28.677 1.00 50.66 82 TYR A CA 1
ATOM 625 C C . TYR A 1 82 ? 17.051 -19.426 28.126 1.00 50.66 82 TYR A C 1
ATOM 627 O O . TYR A 1 82 ? 17.316 -19.006 26.973 1.00 50.66 82 TYR A O 1
#